Protein AF-A0A661J1R2-F1 (afdb_monomer_lite)

Structure (mmCIF, N/CA/C/O backbone):
data_AF-A0A661J1R2-F1
#
_entry.id   AF-A0A661J1R2-F1
#
loop_
_atom_site.group_PDB
_atom_site.id
_atom_site.type_symbol
_atom_site.label_atom_id
_atom_site.label_alt_id
_atom_site.label_comp_id
_atom_site.label_asym_id
_atom_site.label_entity_id
_atom_site.label_seq_id
_atom_site.pdbx_PDB_ins_code
_atom_site.Cartn_x
_atom_site.Cartn_y
_atom_site.Cartn_z
_atom_site.occupancy
_atom_site.B_iso_or_equiv
_atom_site.auth_seq_id
_atom_site.auth_comp_id
_atom_site.auth_asym_id
_atom_site.auth_atom_id
_atom_site.pdbx_PDB_model_num
ATOM 1 N N . MET A 1 1 ? -11.502 12.395 -30.535 1.00 43.91 1 MET A N 1
ATOM 2 C CA . MET A 1 1 ? -11.430 12.432 -29.059 1.00 43.91 1 MET A CA 1
ATOM 3 C C . MET A 1 1 ? -10.593 11.239 -28.597 1.00 43.91 1 MET A C 1
ATOM 5 O O . MET A 1 1 ? -11.168 10.182 -28.375 1.00 43.91 1 MET A O 1
ATOM 9 N N . PRO A 1 2 ? -9.253 11.341 -28.545 1.00 46.84 2 PRO A N 1
ATOM 10 C CA . PRO A 1 2 ? -8.380 10.225 -28.196 1.00 46.84 2 PRO A CA 1
ATOM 11 C C . PRO A 1 2 ? -7.994 10.327 -26.713 1.00 46.84 2 PRO A C 1
ATOM 13 O O . PRO A 1 2 ? -6.875 10.684 -26.389 1.00 46.84 2 PRO A O 1
ATOM 16 N N . PHE A 1 3 ? -8.950 10.127 -25.804 1.00 51.09 3 PHE A N 1
ATOM 17 C CA . PHE A 1 3 ? -8.675 10.147 -24.353 1.00 51.09 3 PHE A CA 1
ATOM 18 C C . PHE A 1 3 ? -8.805 8.753 -23.713 1.00 51.09 3 PHE A C 1
ATOM 20 O O . PHE A 1 3 ? -8.635 8.602 -22.515 1.00 51.09 3 PHE A O 1
ATOM 27 N N . ILE A 1 4 ? -9.137 7.724 -24.504 1.00 52.44 4 ILE A N 1
ATOM 28 C CA . ILE A 1 4 ? -9.444 6.367 -24.008 1.00 52.44 4 ILE A CA 1
ATOM 29 C C . ILE A 1 4 ? -8.451 5.322 -24.562 1.00 52.44 4 ILE A C 1
ATOM 31 O O . ILE A 1 4 ? -8.514 4.160 -24.189 1.00 52.44 4 ILE A O 1
ATOM 35 N N . ALA A 1 5 ? -7.532 5.706 -25.456 1.00 47.25 5 ALA A N 1
ATOM 36 C CA . ALA A 1 5 ? -6.717 4.747 -26.208 1.00 47.25 5 ALA A CA 1
ATOM 37 C C . ALA A 1 5 ? -5.463 4.232 -25.474 1.00 47.25 5 ALA A C 1
ATOM 39 O O . ALA A 1 5 ? -4.958 3.194 -25.876 1.00 47.25 5 ALA A O 1
ATOM 40 N N . ASP A 1 6 ? -5.028 4.882 -24.391 1.00 53.50 6 ASP A N 1
ATOM 41 C CA . ASP A 1 6 ? -3.811 4.522 -23.643 1.00 53.50 6 ASP A CA 1
ATOM 42 C C . ASP A 1 6 ? -4.114 4.284 -22.152 1.00 53.50 6 ASP A C 1
ATOM 44 O O . ASP A 1 6 ? -3.410 4.778 -21.279 1.00 53.50 6 ASP A O 1
ATOM 48 N N . LEU A 1 7 ? -5.222 3.602 -21.826 1.00 57.94 7 LEU A N 1
ATOM 49 C CA . LEU A 1 7 ? -5.411 3.105 -20.458 1.00 57.94 7 LEU A CA 1
ATOM 50 C C . LEU A 1 7 ? -4.726 1.744 -20.342 1.00 57.94 7 LEU A C 1
ATOM 52 O O . LEU A 1 7 ? -5.318 0.710 -20.667 1.00 57.94 7 LEU A O 1
ATOM 56 N N . ASP A 1 8 ? -3.480 1.754 -19.885 1.00 67.94 8 ASP A N 1
ATOM 57 C CA . ASP A 1 8 ? -2.738 0.526 -19.642 1.00 67.94 8 ASP A CA 1
ATOM 58 C C . ASP A 1 8 ? -3.292 -0.236 -18.433 1.00 67.94 8 ASP A C 1
ATOM 60 O O . ASP A 1 8 ? -4.010 0.294 -17.576 1.00 67.94 8 ASP A O 1
ATOM 64 N N . VAL A 1 9 ? -2.945 -1.523 -18.339 1.00 69.62 9 VAL A N 1
ATOM 65 C CA . VAL A 1 9 ? -3.321 -2.375 -17.196 1.00 69.62 9 VAL A CA 1
ATOM 66 C C . VAL A 1 9 ? -2.911 -1.730 -15.865 1.00 69.62 9 VAL A C 1
ATOM 68 O O . VAL A 1 9 ? -3.631 -1.866 -14.873 1.00 69.62 9 VAL A O 1
ATOM 71 N N . PHE A 1 10 ? -1.809 -0.979 -15.855 1.00 70.62 10 PHE A N 1
ATOM 72 C CA . PHE A 1 10 ? -1.307 -0.256 -14.689 1.00 70.62 10 PHE A CA 1
ATOM 73 C C . PHE A 1 10 ? -2.178 0.927 -14.254 1.00 70.62 10 PHE A C 1
ATOM 75 O O . PHE A 1 10 ? -2.124 1.279 -13.081 1.00 70.62 10 PHE A O 1
A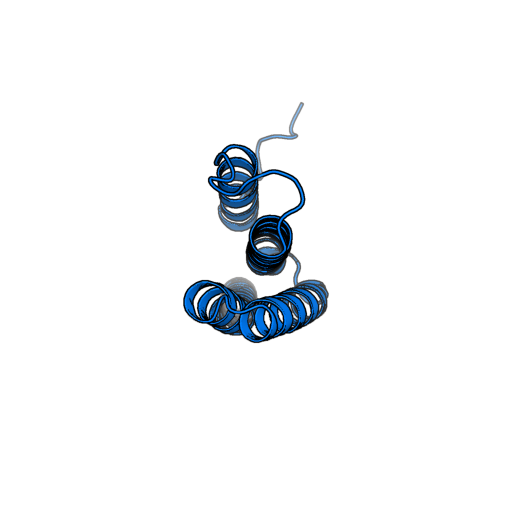TOM 82 N N . ASP A 1 11 ? -3.038 1.464 -15.121 1.00 72.62 11 ASP A N 1
ATOM 83 C CA . ASP A 1 11 ? -4.021 2.501 -14.774 1.00 72.62 11 ASP A CA 1
ATOM 84 C C . ASP A 1 11 ? -5.404 1.905 -14.499 1.00 72.62 11 ASP A C 1
ATOM 86 O O . ASP A 1 11 ? -6.114 2.309 -13.570 1.00 72.62 11 ASP A O 1
ATOM 90 N N . LEU A 1 12 ? -5.788 0.887 -15.274 1.00 78.94 12 LEU A N 1
ATOM 91 C CA . LEU A 1 12 ? -7.091 0.239 -15.147 1.00 78.94 12 LEU A CA 1
ATOM 92 C C . LEU A 1 12 ? -7.211 -0.540 -13.828 1.00 78.94 12 LEU A C 1
ATOM 94 O O . LEU A 1 12 ? -8.268 -0.534 -13.190 1.00 78.94 12 LEU A O 1
ATOM 98 N N . LEU A 1 13 ? -6.138 -1.212 -13.403 1.00 81.19 13 LEU A N 1
ATOM 99 C CA . LEU A 1 13 ? -6.148 -2.087 -12.232 1.00 81.19 13 LEU A CA 1
ATOM 100 C C . LEU A 1 13 ? -6.266 -1.297 -10.912 1.00 81.19 13 LEU A C 1
ATOM 102 O O . LEU A 1 13 ? -7.158 -1.625 -10.120 1.00 81.19 13 LEU A O 1
ATOM 106 N N . PRO A 1 14 ? -5.497 -0.215 -10.665 1.00 80.75 14 PRO A N 1
ATOM 107 C CA . PRO A 1 14 ? -5.695 0.643 -9.496 1.00 80.75 14 PRO A CA 1
ATOM 108 C C . PRO A 1 14 ? -7.062 1.313 -9.481 1.00 80.75 14 PRO A C 1
ATOM 110 O O . PRO A 1 14 ? -7.691 1.399 -8.420 1.00 80.75 14 PRO A O 1
ATOM 113 N N . LEU A 1 15 ? -7.556 1.741 -10.646 1.00 82.06 15 LEU A N 1
ATOM 114 C CA . LEU A 1 15 ? -8.879 2.341 -10.776 1.00 82.06 15 LEU A CA 1
ATOM 115 C C . LEU A 1 15 ? -9.974 1.335 -10.390 1.00 82.06 15 LEU A C 1
ATOM 117 O O . LEU A 1 15 ? -10.811 1.630 -9.533 1.00 82.06 15 LEU A O 1
ATOM 121 N N . ALA A 1 16 ? -9.930 0.121 -10.945 1.00 84.31 16 ALA A N 1
ATOM 122 C CA . ALA A 1 16 ? -10.882 -0.943 -10.643 1.00 84.31 16 ALA A CA 1
ATOM 123 C C . ALA A 1 16 ? -10.855 -1.328 -9.156 1.00 84.31 16 ALA A C 1
ATOM 125 O O . ALA A 1 16 ? -11.909 -1.406 -8.517 1.00 84.31 16 ALA A O 1
ATOM 126 N N . VAL A 1 17 ? -9.664 -1.499 -8.571 1.00 84.44 17 VAL A N 1
ATOM 127 C CA . VAL A 1 17 ? -9.513 -1.776 -7.135 1.00 84.44 17 VAL A CA 1
ATOM 128 C C . VAL A 1 17 ? -10.099 -0.633 -6.305 1.00 84.44 17 VAL A C 1
ATOM 130 O O . 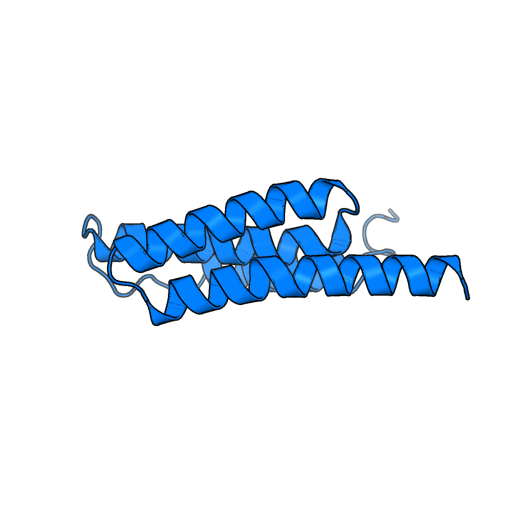VAL A 1 17 ? -10.879 -0.886 -5.387 1.00 84.44 17 VAL A O 1
ATOM 133 N N . THR A 1 18 ? -9.806 0.621 -6.650 1.00 85.31 18 THR A N 1
ATOM 134 C CA . THR A 1 18 ? -10.337 1.794 -5.937 1.00 85.31 18 THR A CA 1
ATOM 135 C C . THR A 1 18 ? -11.866 1.816 -5.965 1.00 85.31 18 THR A C 1
ATOM 137 O O . THR A 1 18 ? -12.498 1.978 -4.917 1.00 85.31 18 THR A O 1
ATOM 140 N N . VAL A 1 19 ? -12.475 1.573 -7.129 1.00 84.19 19 VAL A N 1
ATOM 141 C CA . VAL A 1 19 ? -13.937 1.503 -7.283 1.00 84.19 19 VAL A CA 1
ATOM 142 C C . VAL A 1 19 ? -14.522 0.368 -6.439 1.00 84.19 19 VAL A C 1
ATOM 144 O O . VAL A 1 19 ? -15.480 0.591 -5.695 1.00 84.19 19 VAL A O 1
ATOM 147 N N . ILE A 1 20 ? -13.925 -0.827 -6.464 1.00 85.44 20 ILE A N 1
ATOM 148 C CA . ILE A 1 20 ? -14.376 -1.966 -5.648 1.00 85.44 20 ILE A CA 1
ATOM 149 C C . ILE A 1 20 ? -14.325 -1.623 -4.151 1.00 85.44 20 ILE A C 1
ATOM 151 O O . ILE A 1 20 ? -15.276 -1.904 -3.414 1.00 85.44 20 ILE A O 1
ATOM 155 N N . LEU A 1 21 ? -13.239 -1.001 -3.684 1.00 83.38 21 LEU A N 1
ATOM 156 C CA . LEU A 1 21 ? -13.076 -0.614 -2.279 1.00 83.38 21 LEU A CA 1
ATOM 157 C C . LEU A 1 21 ? -14.073 0.470 -1.849 1.00 83.38 21 LEU A C 1
ATOM 159 O O . LEU A 1 21 ? -14.485 0.488 -0.682 1.00 83.38 21 LEU A O 1
ATOM 163 N N . LEU A 1 22 ? -14.463 1.349 -2.773 1.00 82.44 22 LEU A N 1
ATOM 164 C CA . LEU A 1 22 ? -15.428 2.421 -2.539 1.00 82.44 22 LEU A CA 1
ATOM 165 C C . LEU A 1 22 ? -16.864 1.875 -2.483 1.00 82.44 22 LEU A C 1
ATOM 167 O O . LEU A 1 22 ? -17.622 2.238 -1.585 1.00 82.44 22 LEU A O 1
ATOM 171 N N . VAL A 1 23 ? -17.210 0.941 -3.374 1.00 83.62 23 VAL A N 1
ATOM 172 C CA . VAL A 1 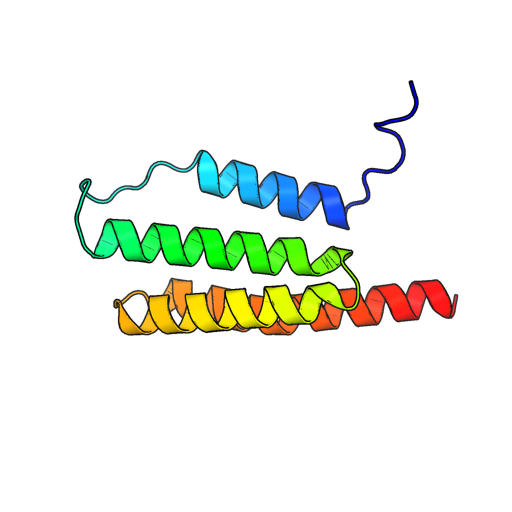23 ? -18.552 0.333 -3.461 1.00 83.62 23 VAL A CA 1
ATOM 173 C C . VAL A 1 23 ? -18.810 -0.689 -2.345 1.00 83.62 23 VAL A C 1
ATOM 175 O O . VAL A 1 23 ? -19.950 -0.854 -1.901 1.00 83.62 23 VAL A O 1
ATOM 178 N N . ARG A 1 24 ? -17.776 -1.377 -1.839 1.00 80.19 24 ARG A N 1
ATOM 179 C CA . ARG A 1 24 ? -17.917 -2.343 -0.733 1.00 80.19 24 ARG A CA 1
ATOM 180 C C . ARG A 1 24 ? -18.503 -1.658 0.508 1.00 80.19 24 ARG A C 1
ATOM 182 O O . ARG A 1 24 ? -17.814 -0.891 1.181 1.00 80.19 24 ARG A O 1
ATOM 189 N N . LYS A 1 25 ? -19.741 -1.991 0.894 1.00 76.06 25 LYS A N 1
ATOM 190 C CA . LYS A 1 25 ? -20.335 -1.492 2.149 1.00 76.06 25 LYS A CA 1
ATOM 191 C C . LYS A 1 25 ? -19.444 -1.837 3.346 1.00 76.06 25 LYS A C 1
ATOM 193 O O . LYS A 1 25 ? -18.850 -2.914 3.406 1.00 76.06 25 LYS A O 1
ATOM 198 N N . ASN A 1 26 ? -19.295 -0.889 4.268 1.00 74.94 26 ASN A N 1
ATOM 199 C CA . ASN A 1 26 ? -18.564 -1.115 5.508 1.00 74.94 26 ASN A CA 1
ATOM 200 C C . ASN A 1 26 ? -19.504 -1.845 6.486 1.00 74.94 26 ASN A C 1
ATOM 202 O O . ASN A 1 26 ? -20.555 -1.285 6.790 1.00 74.94 26 ASN A O 1
ATOM 206 N N . PRO A 1 27 ? -19.193 -3.072 6.944 1.00 77.31 27 PRO A N 1
ATOM 207 C CA . PRO A 1 27 ? -20.100 -3.838 7.805 1.00 77.31 27 PRO A CA 1
ATOM 208 C C . PRO A 1 27 ? -20.145 -3.332 9.257 1.00 77.31 27 PRO A C 1
ATOM 210 O O . PRO A 1 27 ? -20.946 -3.817 10.046 1.00 77.31 27 PRO A O 1
ATOM 213 N N . TYR A 1 28 ? -19.292 -2.370 9.616 1.00 77.25 28 TYR A N 1
ATOM 214 C CA . TYR A 1 28 ? -19.200 -1.812 10.964 1.00 77.25 28 TYR A CA 1
ATOM 215 C C . TYR A 1 28 ? -20.135 -0.617 11.150 1.00 77.25 28 TYR A C 1
ATOM 217 O O . TYR A 1 28 ? -20.393 0.137 10.208 1.00 77.25 28 TYR A O 1
ATOM 225 N N . SER A 1 29 ? -20.614 -0.423 12.380 1.00 77.50 29 SER A N 1
ATOM 226 C CA . SER A 1 29 ? -21.447 0.723 12.740 1.00 77.50 29 SER A CA 1
ATOM 227 C C . SER A 1 29 ? -20.711 2.042 12.494 1.00 77.50 29 SER A C 1
ATOM 229 O O . SER A 1 29 ? -19.507 2.177 12.726 1.00 77.50 29 SER A O 1
ATOM 231 N N . HIS A 1 30 ? -21.445 3.032 11.985 1.00 72.19 30 HIS A N 1
ATOM 232 C CA . HIS A 1 30 ? -20.890 4.352 11.712 1.00 72.19 30 HIS A CA 1
ATOM 233 C C . HIS A 1 30 ? -20.352 4.970 13.012 1.00 72.19 30 HIS A C 1
ATOM 235 O O . HIS A 1 30 ? -21.083 5.088 13.990 1.00 72.19 30 HIS A O 1
ATOM 241 N N . GLY A 1 31 ? -19.072 5.353 13.017 1.00 73.44 31 GLY A N 1
ATOM 242 C CA . GLY A 1 31 ? -18.414 5.974 14.173 1.00 73.44 31 GLY A CA 1
ATOM 243 C C . GLY A 1 31 ? -17.629 5.024 15.085 1.00 73.44 31 GLY A C 1
ATOM 244 O O . GLY A 1 31 ? -16.933 5.508 15.974 1.00 73.44 31 GLY A O 1
ATOM 245 N N . SER A 1 32 ? -17.656 3.704 14.858 1.00 81.44 32 SER A N 1
ATOM 246 C CA . SER A 1 32 ? -16.793 2.783 15.609 1.00 81.44 32 SER A CA 1
ATOM 247 C C . SER A 1 32 ? -15.316 2.918 15.199 1.00 81.44 32 SER A C 1
ATOM 249 O O . SER A 1 32 ? -14.991 3.278 14.060 1.00 81.44 32 SER A O 1
ATOM 251 N N . GLN A 1 33 ? -14.386 2.597 16.109 1.00 75.94 33 GLN A N 1
ATOM 252 C CA . GLN A 1 33 ? -12.949 2.565 15.785 1.00 75.94 33 GLN A CA 1
ATOM 253 C C . GLN A 1 33 ? -12.640 1.594 14.633 1.00 75.94 33 GLN A C 1
ATOM 255 O O . GLN A 1 33 ? -11.764 1.855 13.805 1.00 75.94 33 GLN A O 1
ATOM 260 N N . GLU A 1 34 ? -13.407 0.509 14.534 1.00 76.00 34 GLU A N 1
ATOM 261 C CA . GLU A 1 34 ? -13.301 -0.503 13.484 1.00 76.00 34 GLU A CA 1
ATOM 262 C C . GLU A 1 34 ? -13.734 0.025 12.113 1.00 76.00 34 GLU A C 1
ATOM 264 O O . GLU A 1 34 ? -13.162 -0.357 11.089 1.00 76.00 34 GLU A O 1
ATOM 269 N N . TRP A 1 35 ? -14.714 0.932 12.082 1.00 79.12 35 TRP A N 1
ATOM 270 C CA . TRP A 1 35 ? -15.143 1.602 10.858 1.00 79.12 35 TRP A CA 1
ATOM 271 C C . TRP A 1 35 ? -14.034 2.502 10.305 1.00 79.12 35 TRP A C 1
ATOM 273 O O . TRP A 1 35 ? -13.766 2.499 9.099 1.00 79.12 35 TRP A O 1
ATOM 283 N N . GLN A 1 36 ? -13.355 3.239 11.190 1.00 76.94 36 GLN A N 1
ATOM 284 C CA . GLN A 1 36 ? -12.248 4.118 10.817 1.00 76.94 36 GLN A CA 1
ATOM 285 C C . GLN A 1 36 ? -11.005 3.336 10.380 1.00 76.94 36 GLN A C 1
ATOM 287 O O . GLN A 1 36 ? -10.396 3.696 9.373 1.00 76.94 36 GLN A O 1
ATOM 292 N N . SER A 1 37 ? -10.631 2.268 11.093 1.00 75.62 37 SER A N 1
ATOM 293 C CA . SER A 1 37 ? -9.465 1.453 10.725 1.00 75.62 37 SER A CA 1
ATOM 294 C C . SER A 1 37 ? -9.643 0.792 9.360 1.00 75.62 37 SER A C 1
ATOM 296 O O . SER A 1 37 ? -8.712 0.783 8.557 1.00 75.62 37 SER A O 1
ATOM 298 N N . LEU A 1 38 ? -10.857 0.344 9.033 1.00 79.06 38 LEU A N 1
ATOM 299 C CA . LEU A 1 38 ? -11.133 -0.254 7.732 1.00 79.06 38 LEU A CA 1
ATOM 300 C C . LEU A 1 38 ? -11.075 0.770 6.588 1.00 79.06 38 LEU A C 1
ATOM 302 O O . LEU A 1 38 ? -10.561 0.447 5.519 1.00 79.06 38 LEU A O 1
ATOM 306 N N . ARG A 1 39 ? -11.526 2.016 6.800 1.00 80.94 39 ARG A N 1
ATOM 307 C CA . ARG A 1 39 ? -11.337 3.093 5.806 1.00 80.94 39 ARG A CA 1
ATOM 308 C C . ARG A 1 39 ? -9.862 3.411 5.591 1.00 80.94 39 ARG A C 1
ATOM 310 O O . ARG A 1 39 ? -9.448 3.517 4.444 1.00 80.94 39 ARG A O 1
ATOM 317 N N . ILE A 1 40 ? -9.081 3.508 6.666 1.00 80.94 40 ILE A N 1
ATOM 318 C CA . ILE A 1 40 ? -7.632 3.757 6.601 1.00 80.94 40 ILE A CA 1
ATOM 319 C C . ILE A 1 40 ? -6.934 2.645 5.807 1.00 80.94 40 ILE A C 1
ATOM 321 O O . ILE A 1 40 ? -6.176 2.947 4.889 1.00 80.94 40 ILE A O 1
ATOM 325 N N . CYS A 1 41 ? -7.259 1.374 6.069 1.00 78.50 41 CYS A N 1
ATOM 326 C CA . CYS A 1 41 ? -6.709 0.257 5.299 1.00 78.50 41 CYS A CA 1
ATOM 327 C C . CYS A 1 41 ? -7.130 0.291 3.823 1.00 78.50 41 CYS A C 1
ATOM 329 O O . CYS A 1 41 ? -6.311 -0.002 2.962 1.00 78.50 41 CYS A O 1
ATOM 331 N N . ARG A 1 42 ? -8.379 0.659 3.502 1.00 82.31 42 ARG A N 1
ATOM 332 C CA . ARG A 1 42 ? -8.829 0.784 2.101 1.00 82.31 42 ARG A CA 1
ATOM 333 C C . ARG A 1 42 ? -8.113 1.908 1.361 1.00 82.31 42 ARG A C 1
ATOM 335 O O . ARG A 1 42 ? -7.746 1.721 0.209 1.00 82.31 42 ARG A O 1
ATOM 342 N N . VAL A 1 43 ? -7.898 3.044 2.021 1.00 83.44 43 VAL A N 1
ATOM 343 C CA . VAL A 1 43 ? -7.122 4.156 1.456 1.00 83.44 43 VAL A CA 1
ATOM 344 C C . VAL A 1 43 ? -5.672 3.728 1.243 1.00 83.44 43 VAL A C 1
ATOM 346 O O . VAL A 1 43 ? -5.143 3.938 0.160 1.00 83.44 43 VAL A O 1
ATOM 349 N N . GLY A 1 44 ? -5.057 3.054 2.220 1.00 81.00 44 GLY A N 1
ATOM 350 C CA . GLY A 1 44 ? -3.707 2.504 2.074 1.00 81.00 44 GLY A CA 1
ATOM 351 C C . GLY A 1 44 ? -3.600 1.494 0.930 1.00 81.00 44 GLY A C 1
ATOM 352 O O . GLY A 1 44 ? -2.654 1.557 0.154 1.00 81.00 44 GLY A O 1
ATOM 353 N N . LEU A 1 45 ? -4.598 0.618 0.768 1.00 80.25 45 LEU A N 1
ATOM 354 C CA . LEU A 1 45 ? -4.645 -0.338 -0.339 1.00 80.25 45 LEU A CA 1
ATOM 355 C C . LEU A 1 45 ? -4.755 0.377 -1.690 1.00 80.25 45 LEU A C 1
ATOM 357 O O . LEU A 1 45 ? -4.016 0.049 -2.609 1.00 80.25 45 LEU A O 1
ATOM 361 N N . ALA A 1 46 ? -5.644 1.367 -1.804 1.00 82.81 46 ALA A N 1
ATOM 362 C CA . ALA A 1 46 ? -5.778 2.154 -3.024 1.00 82.81 46 ALA A CA 1
ATOM 363 C C . ALA A 1 46 ? -4.452 2.850 -3.369 1.00 82.81 46 ALA A C 1
ATOM 365 O O . ALA A 1 46 ? -3.965 2.698 -4.483 1.00 82.81 46 ALA A O 1
ATOM 366 N N . LEU A 1 47 ? -3.821 3.527 -2.403 1.00 80.56 47 LEU A N 1
ATOM 367 C CA . LEU A 1 47 ? -2.530 4.195 -2.604 1.00 80.56 47 LEU A CA 1
ATOM 368 C C . LEU A 1 47 ? -1.421 3.220 -3.026 1.00 80.56 47 LEU A C 1
ATOM 370 O O . LEU A 1 47 ? -0.631 3.560 -3.900 1.00 80.56 47 LEU A O 1
ATOM 374 N N . ALA A 1 48 ? -1.389 2.007 -2.463 1.00 77.62 48 ALA A N 1
ATOM 375 C CA . ALA A 1 48 ? -0.424 0.982 -2.858 1.00 77.62 48 ALA A CA 1
ATOM 376 C C . ALA A 1 48 ? -0.580 0.582 -4.335 1.00 77.62 48 ALA A C 1
ATOM 378 O O . ALA A 1 48 ? 0.416 0.442 -5.039 1.00 77.62 48 ALA A O 1
ATOM 379 N N . PHE A 1 49 ? -1.818 0.441 -4.819 1.00 78.06 49 PHE A N 1
ATOM 380 C CA . PHE A 1 49 ? -2.079 0.141 -6.228 1.00 78.06 49 PHE A CA 1
ATOM 381 C C . PHE A 1 49 ? -1.774 1.326 -7.14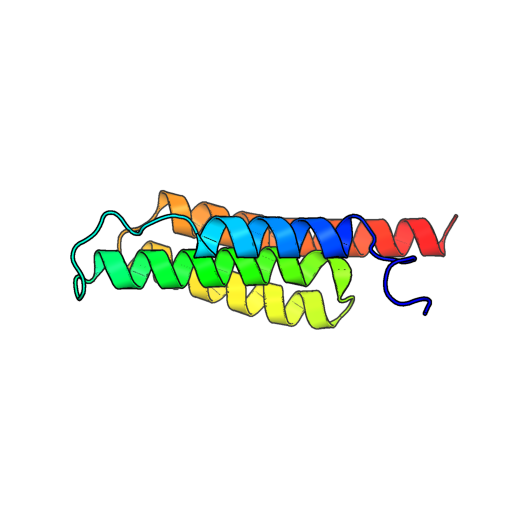5 1.00 78.06 49 PHE A C 1
ATOM 383 O O . PHE A 1 49 ? -1.166 1.130 -8.190 1.00 78.06 49 PHE A O 1
ATOM 390 N N . TRP A 1 50 ? -2.116 2.550 -6.741 1.00 79.12 50 TRP A N 1
ATOM 391 C CA . TRP A 1 50 ? -1.778 3.757 -7.505 1.00 79.12 50 TRP A CA 1
ATOM 392 C C . TRP A 1 50 ? -0.268 4.002 -7.612 1.00 79.12 50 TRP A C 1
ATOM 394 O O . TRP A 1 50 ? 0.173 4.688 -8.527 1.00 79.12 50 TRP A O 1
ATOM 404 N N . GLY A 1 51 ? 0.540 3.419 -6.723 1.00 72.44 51 GLY A N 1
ATOM 405 C CA . GLY A 1 51 ? 1.993 3.451 -6.856 1.00 72.44 51 GLY A CA 1
ATOM 406 C C . GLY A 1 51 ? 2.502 2.761 -8.127 1.00 72.44 51 GLY A C 1
ATOM 407 O O . GLY A 1 51 ? 3.495 3.203 -8.691 1.00 72.44 51 GLY A O 1
ATOM 408 N N . MET A 1 52 ? 1.827 1.721 -8.622 1.00 67.19 52 MET A N 1
ATOM 409 C CA . MET A 1 52 ? 2.385 0.819 -9.641 1.00 67.19 52 MET A CA 1
ATOM 410 C C . MET A 1 52 ? 2.681 1.472 -11.005 1.00 67.19 52 MET A C 1
ATOM 412 O O . MET A 1 52 ? 3.493 0.923 -11.735 1.00 67.19 52 MET A O 1
ATOM 416 N N . GLY A 1 53 ? 2.072 2.621 -11.328 1.00 64.38 53 GLY A N 1
ATOM 417 C CA . GLY A 1 53 ? 2.225 3.300 -12.627 1.00 64.38 53 GLY A CA 1
ATOM 418 C C . GLY A 1 53 ? 2.852 4.700 -12.578 1.00 64.38 53 GLY A C 1
ATOM 419 O O . GLY A 1 53 ? 2.825 5.411 -13.574 1.00 64.38 53 GLY A O 1
ATOM 420 N N . LEU A 1 54 ? 3.375 5.153 -11.428 1.00 67.69 54 LEU A N 1
ATOM 421 C CA . LEU A 1 54 ? 3.784 6.560 -11.241 1.00 67.69 54 LEU A CA 1
ATOM 422 C C . LEU A 1 54 ? 5.297 6.779 -11.048 1.00 67.69 54 LEU A C 1
ATOM 424 O O . LEU A 1 54 ? 5.708 7.788 -10.462 1.00 67.69 54 LEU A O 1
ATOM 428 N N . GLY A 1 55 ? 6.145 5.859 -11.518 1.00 68.06 55 GLY A N 1
ATOM 429 C CA . GLY A 1 55 ? 7.606 6.004 -11.475 1.00 68.06 55 GLY A CA 1
ATOM 430 C C . GLY A 1 55 ? 8.126 6.379 -10.078 1.00 68.06 55 GLY A C 1
ATOM 431 O O . GLY A 1 55 ? 7.807 5.735 -9.085 1.00 68.06 55 GLY A O 1
ATOM 432 N N . LEU A 1 56 ? 8.888 7.470 -9.947 1.00 65.62 56 LEU A N 1
ATOM 433 C CA . LEU A 1 56 ? 9.471 7.902 -8.661 1.00 65.62 56 LEU A CA 1
ATOM 434 C C . LEU A 1 56 ? 8.423 8.288 -7.593 1.00 65.62 56 LEU A C 1
ATOM 436 O O . LEU A 1 56 ? 8.681 8.156 -6.394 1.00 65.62 56 LEU A O 1
ATOM 440 N N . VAL A 1 57 ? 7.224 8.712 -8.010 1.00 72.56 57 VAL A N 1
ATOM 441 C CA . VAL A 1 57 ? 6.099 9.039 -7.109 1.00 72.56 57 VAL A CA 1
ATOM 442 C C . VAL A 1 57 ? 5.547 7.775 -6.437 1.00 72.56 57 VAL A C 1
ATOM 444 O O . VAL A 1 57 ? 4.987 7.849 -5.339 1.00 72.56 57 VAL A O 1
ATOM 447 N N . CYS A 1 58 ? 5.793 6.604 -7.032 1.00 77.44 58 CYS A N 1
ATOM 448 C CA . CYS A 1 58 ? 5.459 5.305 -6.462 1.00 77.44 58 CYS A CA 1
ATOM 449 C C . CYS A 1 58 ? 6.000 5.136 -5.041 1.00 77.44 58 CYS A C 1
ATOM 451 O O . CYS A 1 58 ? 5.262 4.727 -4.150 1.00 77.44 58 CYS A O 1
ATOM 453 N N . TYR A 1 59 ? 7.253 5.520 -4.790 1.00 76.31 59 TYR A N 1
ATOM 454 C CA . TYR A 1 59 ? 7.881 5.346 -3.478 1.00 76.31 59 TYR A CA 1
ATOM 455 C C . TYR A 1 59 ? 7.249 6.223 -2.390 1.00 76.31 59 TYR A C 1
ATOM 457 O O . TYR A 1 59 ? 7.156 5.808 -1.234 1.00 76.31 59 TYR A O 1
ATOM 465 N N . ALA A 1 60 ? 6.761 7.414 -2.747 1.00 82.12 60 ALA A N 1
ATOM 466 C CA . ALA A 1 60 ? 6.036 8.272 -1.813 1.00 82.12 60 ALA A CA 1
ATOM 467 C C . ALA A 1 60 ? 4.663 7.674 -1.454 1.00 82.12 60 ALA A C 1
ATOM 469 O O . ALA A 1 60 ? 4.275 7.654 -0.283 1.00 82.12 60 ALA A O 1
ATOM 470 N N . LEU A 1 61 ? 3.950 7.135 -2.448 1.00 81.00 61 LEU A N 1
ATOM 471 C CA . LEU A 1 61 ? 2.666 6.455 -2.249 1.00 81.00 61 LEU A CA 1
ATOM 472 C C . LEU A 1 61 ? 2.823 5.137 -1.485 1.00 81.00 61 LEU A C 1
ATOM 474 O O . LEU A 1 61 ? 2.018 4.837 -0.604 1.00 81.00 61 LEU A O 1
ATOM 478 N N . ALA A 1 62 ? 3.893 4.396 -1.761 1.00 82.69 62 ALA A N 1
ATOM 479 C CA . ALA A 1 62 ? 4.299 3.199 -1.042 1.00 82.69 62 ALA A CA 1
ATOM 480 C C . ALA A 1 62 ? 4.553 3.490 0.434 1.00 82.69 62 ALA A C 1
ATOM 482 O O . ALA A 1 62 ? 4.007 2.811 1.300 1.00 82.69 62 ALA A O 1
ATOM 483 N N . LEU A 1 63 ? 5.313 4.545 0.737 1.00 84.44 63 LEU A N 1
ATOM 484 C CA . LEU A 1 63 ? 5.571 4.956 2.113 1.00 84.44 63 LEU A CA 1
ATOM 485 C C . LEU A 1 63 ? 4.271 5.347 2.832 1.00 84.44 63 LEU A C 1
ATOM 487 O O . LEU A 1 63 ? 4.044 4.935 3.971 1.00 84.44 63 LEU A O 1
ATOM 491 N N . ALA A 1 64 ? 3.384 6.088 2.164 1.00 85.25 64 ALA A N 1
ATOM 492 C CA . ALA A 1 64 ? 2.078 6.434 2.719 1.00 85.25 64 ALA A CA 1
ATOM 493 C C . ALA A 1 64 ? 1.222 5.182 2.982 1.00 85.25 64 ALA A C 1
ATOM 495 O O . ALA A 1 64 ? 0.661 5.033 4.069 1.00 85.25 64 ALA A O 1
ATOM 496 N N . ALA A 1 65 ? 1.159 4.251 2.027 1.00 86.25 65 ALA A N 1
ATOM 497 C CA . ALA A 1 65 ? 0.456 2.982 2.181 1.00 86.25 65 ALA A CA 1
ATOM 498 C C . ALA A 1 65 ? 1.039 2.144 3.329 1.00 86.25 65 ALA A C 1
ATOM 500 O O . ALA A 1 65 ? 0.284 1.629 4.153 1.00 86.25 65 ALA A O 1
ATOM 501 N N . PHE A 1 66 ? 2.364 2.083 3.449 1.00 86.56 66 PHE A N 1
ATOM 502 C CA . PHE A 1 66 ? 3.071 1.384 4.518 1.00 86.56 66 PHE A CA 1
ATOM 503 C C . PHE A 1 66 ? 2.700 1.938 5.901 1.00 86.56 66 PHE A C 1
ATOM 505 O O . PHE A 1 66 ? 2.308 1.180 6.793 1.00 86.56 66 PHE A O 1
ATOM 512 N N . ILE A 1 67 ? 2.726 3.267 6.069 1.00 87.94 67 ILE A N 1
ATOM 513 C CA . ILE A 1 67 ? 2.324 3.935 7.317 1.00 87.94 67 ILE A CA 1
ATOM 514 C C . ILE A 1 67 ? 0.856 3.629 7.642 1.00 87.94 67 ILE A C 1
ATOM 516 O O . ILE A 1 67 ? 0.532 3.285 8.781 1.00 87.94 67 ILE A O 1
ATOM 520 N N . LEU A 1 68 ? -0.039 3.696 6.653 1.00 84.44 68 LEU A N 1
ATOM 521 C CA . LEU A 1 68 ? -1.459 3.375 6.842 1.00 84.44 68 LEU A CA 1
ATOM 522 C C . LEU A 1 68 ? -1.673 1.899 7.206 1.00 84.44 68 LEU A C 1
ATOM 524 O O . LEU A 1 68 ? -2.548 1.592 8.018 1.00 84.44 68 LEU A O 1
ATOM 528 N N . GLY A 1 69 ? -0.853 0.998 6.664 1.00 83.69 69 GLY A N 1
ATOM 529 C CA . GLY A 1 69 ? -0.825 -0.412 7.035 1.00 83.69 69 GLY A CA 1
ATOM 530 C C . GLY A 1 69 ? -0.431 -0.617 8.499 1.00 83.69 69 GLY A C 1
ATOM 531 O O . GLY A 1 69 ? -1.150 -1.309 9.223 1.00 83.69 69 GLY A O 1
ATOM 532 N N . ILE A 1 70 ? 0.622 0.059 8.980 1.00 84.94 70 ILE A N 1
ATOM 533 C CA . ILE A 1 70 ? 1.024 0.039 10.401 1.00 84.94 70 ILE A CA 1
ATOM 534 C C . ILE A 1 70 ? -0.098 0.585 11.288 1.00 84.94 70 ILE A C 1
ATOM 536 O O . ILE A 1 70 ? -0.459 -0.044 12.282 1.00 84.94 70 ILE A O 1
ATOM 540 N N . VAL A 1 71 ? -0.702 1.717 10.917 1.00 84.94 71 VAL A N 1
ATOM 541 C CA . VAL A 1 71 ? -1.843 2.286 11.656 1.00 84.94 71 VAL A CA 1
ATOM 542 C C . VAL A 1 71 ? -3.012 1.297 11.698 1.00 84.94 71 VAL A C 1
ATOM 544 O O . VAL A 1 71 ? -3.676 1.171 12.728 1.00 84.94 71 VAL A O 1
ATOM 547 N N . GLY A 1 72 ? -3.248 0.556 10.613 1.00 81.19 72 GLY A N 1
ATOM 548 C CA . GLY A 1 72 ? -4.219 -0.534 10.564 1.00 81.19 72 GLY A CA 1
ATOM 549 C C . GLY A 1 72 ? -3.919 -1.644 11.575 1.00 81.19 72 GLY A C 1
ATOM 550 O O . GLY A 1 72 ? -4.817 -2.050 12.316 1.00 81.19 72 GLY A O 1
ATOM 551 N N . ILE A 1 73 ? -2.660 -2.088 11.662 1.00 83.50 73 ILE A N 1
ATOM 552 C CA . ILE A 1 73 ? -2.211 -3.092 12.643 1.00 83.50 73 ILE A CA 1
ATOM 553 C C . ILE A 1 73 ? -2.425 -2.589 14.073 1.00 83.50 73 ILE A C 1
ATOM 555 O O . ILE A 1 73 ? -3.050 -3.284 14.874 1.00 83.50 73 ILE A O 1
ATOM 559 N N . VAL A 1 74 ? -1.969 -1.370 14.380 1.00 84.00 74 VAL A N 1
ATOM 560 C CA . VAL A 1 74 ? -2.085 -0.762 15.718 1.00 84.00 74 VAL A CA 1
ATOM 561 C C . VAL A 1 74 ? -3.550 -0.610 16.139 1.00 84.00 74 VAL A C 1
ATOM 563 O O . VAL A 1 74 ? -3.882 -0.794 17.306 1.00 84.00 74 VAL A O 1
ATOM 566 N N . LYS A 1 75 ? -4.454 -0.349 15.188 1.00 79.31 75 LYS A N 1
ATOM 567 C CA . LYS A 1 75 ? -5.906 -0.278 15.427 1.00 79.31 75 LYS A CA 1
ATOM 568 C C . LYS A 1 75 ? -6.610 -1.648 15.447 1.00 79.31 75 LYS A C 1
ATOM 570 O O . LYS A 1 75 ? -7.832 -1.701 15.307 1.00 79.31 75 LYS A O 1
ATOM 575 N N . GLY A 1 76 ? -5.874 -2.751 15.588 1.00 76.56 76 GLY A N 1
ATOM 576 C CA . GLY A 1 76 ? -6.435 -4.097 15.757 1.00 76.56 76 GLY A CA 1
ATOM 577 C C . GLY A 1 76 ? -6.800 -4.822 14.456 1.00 76.56 76 GLY A C 1
ATOM 578 O O . GLY A 1 76 ? -7.484 -5.843 14.492 1.00 76.56 76 GLY A O 1
ATOM 579 N N . ARG A 1 77 ? -6.357 -4.332 13.290 1.00 74.88 77 ARG A N 1
ATOM 580 C CA . ARG A 1 77 ? -6.568 -4.973 11.977 1.00 74.88 77 ARG A CA 1
ATOM 581 C C . ARG A 1 77 ? -5.277 -5.556 11.428 1.00 74.88 77 ARG A C 1
ATOM 583 O O . ARG A 1 77 ? -4.837 -5.184 10.342 1.00 74.88 77 ARG A O 1
ATOM 590 N N . THR A 1 78 ? -4.702 -6.513 12.147 1.00 79.38 78 THR A N 1
ATOM 591 C CA . THR A 1 78 ? -3.454 -7.191 11.767 1.00 79.38 78 THR A CA 1
ATOM 592 C C . THR A 1 78 ? -3.507 -7.764 10.353 1.00 79.38 78 THR A C 1
ATOM 594 O O . THR A 1 78 ? -2.647 -7.436 9.548 1.00 79.38 78 THR A O 1
ATOM 597 N N . GLY A 1 79 ? -4.546 -8.528 9.996 1.00 79.19 79 GLY A N 1
ATOM 598 C CA . GLY A 1 79 ? -4.635 -9.147 8.664 1.00 79.19 79 GLY A CA 1
ATOM 599 C C . GLY A 1 79 ? -4.634 -8.137 7.507 1.00 79.19 79 GLY A C 1
ATOM 600 O O . GLY A 1 79 ? -3.847 -8.255 6.576 1.00 79.19 79 GLY A O 1
ATOM 601 N N . TYR A 1 80 ? -5.475 -7.102 7.586 1.00 77.19 80 TYR A N 1
ATOM 602 C CA . TYR A 1 80 ? -5.549 -6.070 6.542 1.00 77.19 80 TYR A CA 1
ATOM 603 C C . TYR A 1 80 ? -4.320 -5.160 6.534 1.00 77.19 80 TYR A C 1
ATOM 605 O O . TYR A 1 80 ? -3.842 -4.797 5.464 1.00 77.19 80 TYR A O 1
ATOM 613 N N . GLY A 1 81 ? -3.805 -4.795 7.709 1.00 79.81 81 GLY A N 1
ATOM 614 C CA . GLY A 1 81 ? -2.616 -3.958 7.820 1.00 79.81 81 GLY A CA 1
ATOM 615 C C . GLY A 1 81 ? -1.371 -4.645 7.259 1.00 79.81 81 GLY A C 1
ATOM 616 O O . GLY A 1 81 ? -0.629 -4.017 6.512 1.00 79.81 81 GLY A O 1
ATOM 617 N N . VAL A 1 82 ? -1.195 -5.948 7.516 1.00 83.44 82 VAL A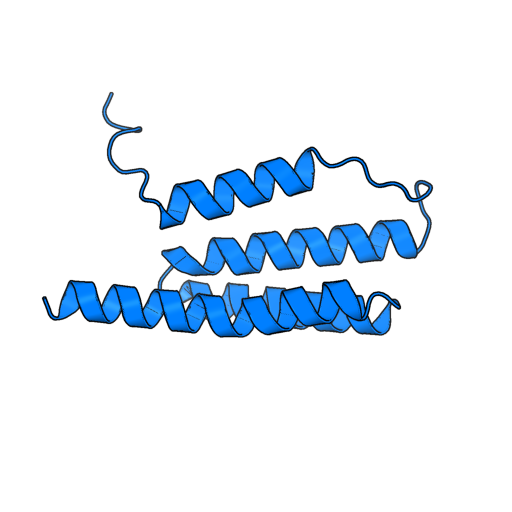 N 1
ATOM 618 C CA . VAL A 1 82 ? -0.103 -6.745 6.930 1.00 83.44 82 VAL A CA 1
ATOM 619 C C . VAL A 1 82 ? -0.218 -6.801 5.408 1.00 83.44 82 VAL A C 1
ATOM 621 O O . VAL A 1 82 ? 0.778 -6.584 4.728 1.00 83.44 82 VAL A O 1
ATOM 624 N N . VAL A 1 83 ? -1.416 -7.022 4.856 1.00 85.94 83 VAL A N 1
ATOM 625 C CA . VAL A 1 83 ? -1.619 -7.031 3.395 1.00 85.94 83 VAL A CA 1
ATOM 626 C C . VAL A 1 83 ? -1.243 -5.688 2.772 1.00 85.94 83 VAL A C 1
ATOM 628 O O . VAL A 1 83 ? -0.532 -5.664 1.771 1.00 85.94 83 VAL A O 1
ATOM 631 N N . VAL A 1 84 ? -1.671 -4.573 3.372 1.00 84.88 84 VAL A N 1
ATOM 632 C CA . VAL A 1 84 ? -1.313 -3.230 2.889 1.00 84.88 84 VAL A CA 1
ATOM 633 C C . VAL A 1 84 ? 0.200 -3.008 2.966 1.00 84.88 84 VAL A C 1
ATOM 635 O O . VAL A 1 84 ? 0.774 -2.510 2.004 1.00 84.88 84 VAL A O 1
ATOM 638 N N . ILE A 1 85 ? 0.859 -3.425 4.053 1.00 86.62 85 ILE A N 1
ATOM 639 C CA . ILE A 1 85 ? 2.320 -3.331 4.196 1.00 86.62 85 ILE A CA 1
ATOM 640 C C . ILE A 1 85 ? 3.033 -4.144 3.111 1.00 86.62 85 ILE A C 1
ATOM 642 O O . ILE A 1 85 ? 3.888 -3.609 2.411 1.00 86.62 85 ILE A O 1
ATOM 646 N N . VAL A 1 86 ? 2.672 -5.416 2.936 1.00 87.56 86 VAL A N 1
ATOM 647 C CA . VAL A 1 86 ? 3.306 -6.290 1.939 1.00 87.56 86 VAL A CA 1
ATOM 648 C C . VAL A 1 86 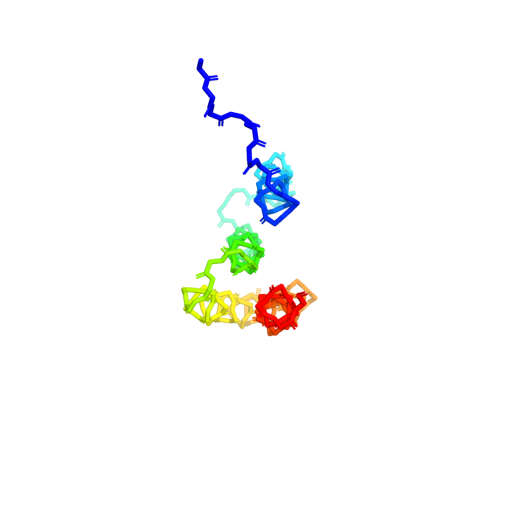? 3.122 -5.713 0.536 1.00 87.56 86 VAL A C 1
ATOM 650 O O . VAL A 1 86 ? 4.099 -5.562 -0.194 1.00 87.56 86 VAL A O 1
ATOM 653 N N . LEU A 1 87 ? 1.901 -5.312 0.176 1.00 84.56 87 LEU A N 1
ATOM 654 C CA . LEU A 1 87 ? 1.630 -4.709 -1.130 1.00 84.56 87 LEU A CA 1
ATOM 655 C C . LEU A 1 87 ? 2.364 -3.382 -1.317 1.00 84.56 87 LEU A C 1
ATOM 657 O O . LEU A 1 87 ? 2.878 -3.129 -2.400 1.00 84.56 87 LEU A O 1
ATOM 661 N N . SER A 1 88 ? 2.483 -2.564 -0.271 1.00 85.25 88 SER A N 1
ATOM 662 C CA . SER A 1 88 ? 3.209 -1.296 -0.355 1.00 85.25 88 SER A CA 1
ATOM 663 C C . SER A 1 88 ? 4.693 -1.465 -0.682 1.00 85.25 88 SER A C 1
ATOM 665 O O . SER A 1 88 ? 5.289 -0.534 -1.195 1.00 85.25 88 SER A O 1
ATOM 667 N N . VAL A 1 89 ? 5.289 -2.636 -0.435 1.00 84.62 89 VAL A N 1
ATOM 668 C CA . VAL A 1 89 ? 6.691 -2.926 -0.783 1.00 84.62 89 VAL A CA 1
ATOM 669 C C . VAL A 1 89 ? 6.795 -3.679 -2.107 1.00 84.62 89 VAL A C 1
ATOM 671 O O . VAL A 1 89 ? 7.657 -3.373 -2.925 1.00 84.62 89 VAL A O 1
ATOM 674 N N . VAL A 1 90 ? 5.913 -4.652 -2.341 1.00 85.31 90 VAL A N 1
ATOM 675 C CA . VAL A 1 90 ? 5.963 -5.506 -3.538 1.00 85.31 90 VAL A CA 1
ATOM 676 C C . VAL A 1 90 ? 5.579 -4.734 -4.800 1.00 85.31 90 VAL A C 1
ATOM 678 O O . VAL A 1 90 ? 6.238 -4.882 -5.827 1.00 85.31 90 VAL A O 1
ATOM 681 N N . LEU A 1 91 ? 4.536 -3.904 -4.738 1.00 82.00 91 LEU A N 1
ATOM 682 C CA . LEU A 1 91 ? 4.005 -3.216 -5.916 1.00 82.00 91 LEU A CA 1
ATOM 683 C C . LEU A 1 91 ? 4.977 -2.179 -6.512 1.00 82.00 91 LEU A C 1
ATOM 685 O O . LEU A 1 91 ? 5.131 -2.181 -7.731 1.00 82.00 91 LEU A O 1
ATOM 689 N N . PRO A 1 92 ? 5.691 -1.357 -5.718 1.00 80.81 92 PRO A N 1
ATOM 690 C CA . PRO A 1 92 ? 6.726 -0.471 -6.251 1.00 80.81 92 PRO A CA 1
ATOM 691 C C . PRO A 1 92 ? 7.871 -1.207 -6.919 1.00 80.81 92 PRO A C 1
ATOM 693 O O . PRO A 1 92 ? 8.315 -0.808 -7.990 1.00 80.81 92 PRO A O 1
ATOM 696 N N . VAL A 1 93 ? 8.330 -2.298 -6.302 1.00 81.69 93 VAL A N 1
ATOM 697 C CA . VAL A 1 93 ? 9.417 -3.106 -6.854 1.00 81.69 93 VAL A CA 1
ATOM 698 C C . VAL A 1 93 ? 8.989 -3.694 -8.196 1.00 81.69 93 VAL A C 1
ATOM 700 O O . VAL A 1 93 ? 9.721 -3.554 -9.168 1.00 81.69 93 VAL A O 1
ATOM 703 N N . LEU A 1 94 ? 7.785 -4.267 -8.286 1.00 81.75 94 LEU A N 1
ATOM 704 C CA . LEU A 1 94 ? 7.249 -4.777 -9.551 1.00 81.75 94 LEU A CA 1
ATOM 705 C C . LEU A 1 94 ? 7.124 -3.686 -10.618 1.00 81.75 94 LEU A C 1
ATOM 707 O O . LEU A 1 94 ? 7.578 -3.912 -11.734 1.00 81.75 94 LEU A O 1
ATOM 711 N N . GLY A 1 95 ? 6.575 -2.516 -10.272 1.00 77.75 95 GLY A N 1
ATOM 712 C CA . GLY A 1 95 ? 6.478 -1.381 -11.197 1.00 77.75 95 GLY A CA 1
ATOM 713 C C . GLY A 1 95 ? 7.851 -0.964 -11.727 1.00 77.75 95 GLY A C 1
ATOM 714 O O . GLY A 1 95 ? 8.056 -0.891 -12.930 1.00 77.75 95 GLY A O 1
ATOM 715 N N . THR A 1 96 ? 8.843 -0.822 -10.845 1.00 77.62 96 THR A N 1
ATOM 716 C CA . THR A 1 96 ? 10.204 -0.425 -11.251 1.00 77.62 96 THR A CA 1
ATOM 717 C C . THR A 1 96 ? 10.927 -1.477 -12.089 1.00 77.62 96 THR A C 1
ATOM 719 O O . THR A 1 96 ? 11.719 -1.127 -12.958 1.00 77.62 96 THR A O 1
ATOM 722 N N . VAL A 1 97 ? 10.673 -2.766 -11.842 1.00 79.50 97 VAL A N 1
ATOM 723 C CA . VAL A 1 97 ? 11.225 -3.860 -12.652 1.00 79.50 97 VAL A CA 1
ATOM 724 C C . VAL A 1 97 ? 10.586 -3.869 -14.038 1.00 79.50 97 VAL A C 1
ATOM 726 O O . VAL A 1 97 ? 11.284 -4.124 -15.014 1.00 79.50 97 VAL A O 1
ATOM 729 N N . PHE A 1 98 ? 9.287 -3.577 -14.124 1.00 77.19 98 PHE A N 1
ATOM 730 C CA . PHE A 1 98 ? 8.567 -3.487 -15.389 1.00 77.19 98 PHE A CA 1
ATOM 731 C C . PHE A 1 98 ? 9.038 -2.285 -16.218 1.00 77.19 98 PHE A C 1
ATOM 733 O O . PHE A 1 98 ? 9.446 -2.475 -17.358 1.00 77.19 98 PHE A O 1
ATOM 740 N N . ASP A 1 99 ? 9.126 -1.097 -15.608 1.00 74.00 99 ASP A N 1
ATOM 741 C CA . ASP A 1 99 ? 9.690 0.105 -16.244 1.00 74.00 99 ASP A CA 1
ATOM 742 C C . ASP A 1 99 ? 11.114 -0.149 -16.767 1.00 74.00 99 ASP A C 1
ATOM 744 O O . ASP A 1 99 ? 11.486 0.293 -17.852 1.00 74.00 99 ASP A O 1
ATOM 748 N N . LEU A 1 100 ? 11.933 -0.880 -16.000 1.00 77.25 100 LEU A N 1
ATOM 749 C CA . LEU A 1 100 ? 13.292 -1.234 -16.410 1.00 77.25 100 LEU A CA 1
ATOM 750 C C . LEU A 1 100 ? 13.305 -2.232 -17.576 1.00 77.25 100 LEU A C 1
ATOM 752 O O . LEU A 1 100 ? 14.195 -2.160 -18.421 1.00 77.25 100 LEU A O 1
ATOM 756 N N . TYR A 1 101 ? 12.349 -3.163 -17.611 1.00 79.81 101 TYR A N 1
ATOM 757 C CA . TYR A 1 101 ? 12.204 -4.126 -18.699 1.00 79.81 101 TYR A CA 1
ATOM 758 C C . TYR A 1 101 ? 11.810 -3.428 -20.004 1.00 79.81 101 TYR A C 1
ATOM 760 O O . TYR A 1 101 ? 12.461 -3.664 -21.018 1.00 79.81 101 TYR A O 1
ATOM 768 N N . ASP A 1 102 ? 10.837 -2.515 -19.960 1.00 75.31 102 ASP A N 1
ATOM 769 C CA . ASP A 1 102 ? 10.422 -1.718 -21.123 1.00 75.31 102 ASP A CA 1
ATOM 770 C C . ASP A 1 102 ? 11.518 -0.752 -21.600 1.00 75.31 102 ASP A C 1
ATOM 772 O O . ASP A 1 102 ? 11.610 -0.458 -22.788 1.00 75.31 102 ASP A O 1
ATOM 776 N N . LEU A 1 103 ? 12.382 -0.263 -20.703 1.00 75.31 103 LEU A N 1
ATOM 777 C CA . LEU A 1 103 ? 13.511 0.596 -21.081 1.00 75.31 103 LEU A CA 1
ATOM 778 C C . LEU A 1 103 ? 14.658 -0.177 -21.767 1.00 75.31 103 LEU A C 1
ATOM 780 O O . LEU A 1 103 ? 15.435 0.418 -22.516 1.00 75.31 103 LEU A O 1
ATOM 784 N N . LEU A 1 104 ? 14.827 -1.468 -21.456 1.00 77.81 104 LEU A N 1
ATOM 785 C CA . LEU A 1 104 ? 15.943 -2.300 -21.935 1.00 77.81 104 LEU A CA 1
ATOM 786 C C . LEU A 1 104 ? 15.587 -3.214 -23.122 1.00 77.81 104 LEU A C 1
ATOM 788 O O . LEU A 1 104 ? 16.513 -3.755 -23.736 1.00 77.81 104 LEU A O 1
ATOM 792 N N . GLY A 1 105 ? 14.298 -3.425 -23.401 1.00 60.47 105 GLY A N 1
ATOM 793 C CA . GLY A 1 105 ? 13.778 -4.205 -24.535 1.00 60.47 105 GLY A CA 1
ATOM 794 C C . GLY A 1 105 ? 13.572 -3.376 -25.795 1.00 60.47 105 GLY A C 1
ATOM 795 O O . GLY A 1 105 ? 13.739 -3.961 -26.889 1.00 60.47 105 GLY A O 1
#

Sequence (105 aa):
MPFIADLDVFDLLPLAVTVILLVRKNPYSHGSQEWQSLRICRVGLALAFWGMGLGLVCYALALAAFILGIVGIVKGRTGYGVVVIVLSVVLPVLGTVFDLYDLLG

Secondary structure (DSSP, 8-state):
--SSTT--HHHHHHHHHHHHHHHS---SPTT-HHHHHHHHHHHHHHHHHHGGGSTTHHHHHHHHHHHHHHHHHHTT-HHHHHHHHHHHHHHHHHHHHHHHHHHH-

pLDDT: mean 77.29, std 8.99, range [43.91, 87.94]

Foldseek 3Di:
DPPPPPCDPLNVVLVVLLVVLVPDDDPDDPPDLSSVLSVLLSQLQSLLSNLLADPPVSLVSLVSSLVSLVVSVVSVNPPSSVVSNVSSPVRNVNSVVVVVVVVVD

Radius of gyration: 15.22 Å; chains: 1; bounding box: 37×22×45 Å